Protein AF-A0AAP3ELL1-F1 (afdb_monomer_lite)

Structure (mmCIF, N/CA/C/O backbone):
data_AF-A0AAP3ELL1-F1
#
_entry.id   AF-A0AAP3ELL1-F1
#
loop_
_atom_site.group_PDB
_atom_site.id
_atom_site.type_symbol
_atom_site.la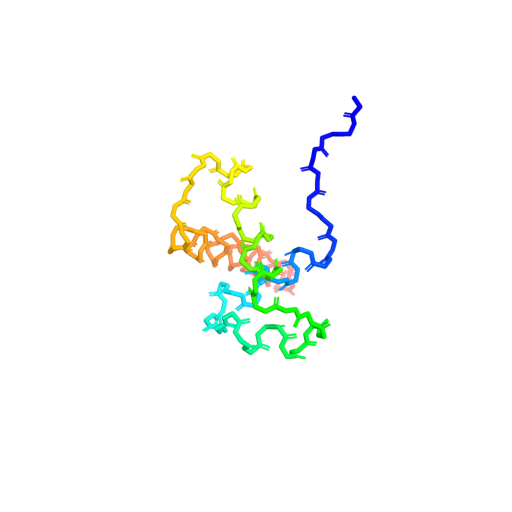bel_atom_id
_atom_site.label_alt_id
_atom_site.label_comp_id
_atom_site.label_asym_id
_atom_site.label_entity_id
_atom_site.label_seq_id
_atom_site.pdbx_PDB_ins_code
_atom_site.Cartn_x
_atom_site.Cartn_y
_atom_site.Cartn_z
_atom_site.occupancy
_atom_site.B_iso_or_equiv
_atom_site.auth_seq_id
_atom_site.auth_comp_id
_atom_site.auth_asym_id
_atom_site.auth_atom_id
_atom_site.pdbx_PDB_model_num
ATOM 1 N N . SER A 1 1 ? 13.054 19.572 11.023 1.00 38.69 1 SER A N 1
ATOM 2 C CA . SER A 1 1 ? 11.912 19.114 11.827 1.00 38.69 1 SER A CA 1
ATOM 3 C C . SER A 1 1 ? 11.337 17.952 11.067 1.00 38.69 1 SER A C 1
ATOM 5 O O . SER A 1 1 ? 10.958 18.175 9.929 1.00 38.69 1 SER A O 1
ATOM 7 N N . ASP A 1 2 ? 11.434 16.762 11.651 1.00 37.34 2 ASP A N 1
ATOM 8 C CA . ASP A 1 2 ? 10.725 15.535 11.278 1.00 37.34 2 ASP A CA 1
ATOM 9 C C . ASP A 1 2 ? 10.792 15.161 9.791 1.00 37.34 2 ASP A C 1
ATOM 11 O O . ASP A 1 2 ? 9.939 15.533 8.993 1.00 37.34 2 ASP A O 1
ATOM 15 N N . GLU A 1 3 ? 11.831 14.401 9.426 1.00 43.25 3 GLU A N 1
ATOM 16 C CA . GLU A 1 3 ? 11.799 13.570 8.219 1.00 43.25 3 GLU A CA 1
ATOM 17 C C . GLU A 1 3 ? 10.469 12.806 8.210 1.00 43.25 3 GLU A C 1
ATOM 19 O O . GLU A 1 3 ? 10.183 12.077 9.160 1.00 43.25 3 GLU A O 1
ATOM 24 N N . GLU A 1 4 ? 9.640 13.033 7.186 1.00 54.06 4 GLU A N 1
ATOM 25 C CA . GLU A 1 4 ? 8.317 12.426 7.011 1.00 54.06 4 GLU A CA 1
ATOM 26 C C . GLU A 1 4 ? 8.441 10.898 7.048 1.00 54.06 4 GLU A C 1
ATOM 28 O O . GLU A 1 4 ? 8.718 10.226 6.058 1.00 54.06 4 GLU A O 1
ATOM 33 N N . HIS A 1 5 ? 8.321 10.335 8.244 1.00 59.06 5 HIS A N 1
ATOM 34 C CA . HIS A 1 5 ? 8.240 8.907 8.463 1.00 59.06 5 HIS A CA 1
ATOM 35 C C . HIS A 1 5 ? 6.771 8.519 8.461 1.00 59.06 5 HIS A C 1
ATOM 37 O O . HIS A 1 5 ? 5.973 9.021 9.254 1.00 59.06 5 HIS A O 1
ATOM 43 N N . LEU A 1 6 ? 6.430 7.579 7.584 1.00 65.94 6 LEU A N 1
ATOM 44 C CA . LEU A 1 6 ? 5.124 6.934 7.565 1.00 65.94 6 LEU A CA 1
ATOM 45 C C . LEU A 1 6 ? 4.760 6.428 8.962 1.00 65.94 6 LEU A C 1
ATOM 47 O O . LEU A 1 6 ? 5.563 5.762 9.623 1.00 65.94 6 LEU A O 1
ATOM 51 N N . SER A 1 7 ? 3.528 6.696 9.390 1.00 79.50 7 SER A N 1
ATOM 52 C CA . SER A 1 7 ? 3.001 6.141 10.633 1.00 79.50 7 SER A CA 1
ATOM 53 C C . SER A 1 7 ? 2.952 4.613 10.559 1.00 79.50 7 SER A C 1
ATOM 55 O O . SER A 1 7 ? 2.833 4.030 9.478 1.00 79.50 7 SER A O 1
ATOM 57 N N . GLU A 1 8 ? 2.988 3.936 11.709 1.00 81.44 8 GLU A N 1
ATOM 58 C CA . GLU A 1 8 ? 2.875 2.470 11.757 1.00 81.44 8 GLU A CA 1
ATOM 59 C C . GLU A 1 8 ? 1.602 1.969 11.061 1.00 81.44 8 GLU A C 1
ATOM 61 O O . GLU A 1 8 ? 1.629 0.976 10.338 1.00 81.44 8 GLU A O 1
ATOM 66 N N . GLN A 1 9 ? 0.499 2.716 11.166 1.00 80.94 9 GLN A N 1
ATOM 67 C CA . GLN A 1 9 ? -0.737 2.399 10.453 1.00 80.94 9 GLN A CA 1
ATOM 68 C C . GLN A 1 9 ? -0.574 2.495 8.926 1.00 80.94 9 GLN A C 1
ATOM 70 O O . GLN A 1 9 ? -1.107 1.654 8.201 1.00 80.94 9 GLN A O 1
ATOM 75 N N . GLN A 1 10 ? 0.156 3.498 8.427 1.00 81.50 10 GLN A N 1
ATOM 76 C CA . GLN A 1 10 ? 0.444 3.638 6.997 1.00 81.50 10 GLN A CA 1
ATOM 77 C C . GLN A 1 10 ? 1.356 2.510 6.505 1.00 81.50 10 GLN A C 1
ATOM 79 O O . GLN A 1 10 ? 1.061 1.920 5.466 1.00 81.50 10 GLN A O 1
ATOM 84 N N . LYS A 1 11 ? 2.400 2.151 7.265 1.00 85.44 11 LYS A N 1
ATOM 85 C CA . LYS A 1 11 ? 3.282 1.009 6.957 1.00 85.44 11 LYS A CA 1
ATOM 86 C C . LYS A 1 11 ? 2.491 -0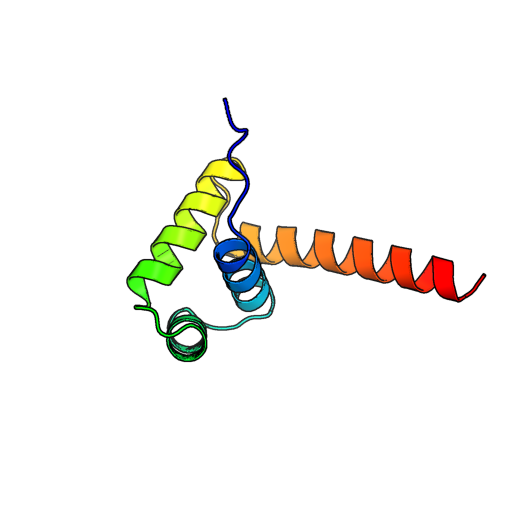.288 6.808 1.00 85.44 11 LYS A C 1
ATOM 88 O O . LYS A 1 11 ? 2.662 -1.002 5.821 1.00 85.44 11 LYS A O 1
ATOM 93 N N . ASP A 1 12 ? 1.572 -0.543 7.733 1.00 90.25 12 ASP A N 1
ATOM 94 C CA . ASP A 1 12 ? 0.746 -1.749 7.723 1.00 90.25 12 ASP A CA 1
ATOM 95 C C . ASP A 1 12 ? -0.196 -1.794 6.506 1.00 90.25 12 ASP A C 1
ATOM 97 O O . ASP A 1 12 ? -0.334 -2.819 5.840 1.00 90.25 12 ASP A O 1
ATOM 101 N N . ILE A 1 13 ? -0.795 -0.654 6.146 1.00 92.38 13 ILE A N 1
ATOM 102 C CA . ILE A 1 13 ? -1.637 -0.518 4.946 1.00 92.38 13 ILE A CA 1
ATOM 103 C C . ILE A 1 13 ? -0.848 -0.805 3.662 1.00 92.38 13 ILE A C 1
ATOM 105 O O . ILE A 1 13 ? -1.345 -1.490 2.764 1.00 92.38 13 ILE A O 1
ATOM 109 N N . ILE A 1 14 ? 0.381 -0.298 3.567 1.00 89.94 14 ILE A N 1
ATOM 110 C CA . ILE A 1 14 ? 1.250 -0.496 2.401 1.00 89.94 14 ILE A CA 1
ATOM 111 C C . ILE A 1 14 ? 1.663 -1.960 2.273 1.00 89.94 14 ILE A C 1
ATOM 113 O O . ILE A 1 14 ? 1.650 -2.496 1.165 1.00 89.94 14 ILE A O 1
ATOM 117 N N . LEU A 1 15 ? 1.998 -2.613 3.390 1.00 90.12 15 LEU A N 1
ATOM 118 C CA . LEU A 1 15 ? 2.327 -4.037 3.422 1.00 90.12 15 LEU A CA 1
ATOM 119 C C . LEU A 1 15 ? 1.154 -4.878 2.921 1.00 90.12 15 LEU A C 1
ATOM 121 O O . LEU A 1 15 ? 1.323 -5.661 1.987 1.00 90.12 15 LEU A O 1
ATOM 125 N N . MET A 1 16 ? -0.051 -4.664 3.455 1.00 93.19 16 MET A N 1
ATOM 126 C CA . MET A 1 16 ? -1.248 -5.361 2.974 1.00 93.19 16 MET A CA 1
ATOM 127 C C . MET A 1 16 ? -1.465 -5.129 1.474 1.00 93.19 16 MET A C 1
ATOM 129 O O . MET A 1 16 ? -1.684 -6.073 0.715 1.00 93.19 16 MET A O 1
ATOM 133 N N . TYR A 1 17 ? -1.333 -3.887 1.004 1.00 93.38 17 TYR A N 1
ATOM 134 C CA . TYR A 1 17 ? -1.468 -3.595 -0.421 1.00 93.38 17 TYR A CA 1
ATOM 135 C C . TYR A 1 17 ? -0.419 -4.319 -1.281 1.00 93.38 17 TYR A C 1
ATOM 137 O O . TYR A 1 17 ? -0.753 -4.816 -2.363 1.00 93.38 17 TYR A O 1
ATOM 145 N N . ALA A 1 18 ? 0.829 -4.400 -0.812 1.00 89.94 18 ALA A N 1
ATOM 146 C CA . ALA A 1 18 ? 1.924 -5.103 -1.478 1.00 89.94 18 ALA A CA 1
ATOM 147 C C . ALA A 1 18 ? 1.689 -6.616 -1.572 1.00 89.94 18 ALA A C 1
ATOM 149 O O . ALA A 1 18 ? 2.001 -7.209 -2.602 1.00 89.94 18 ALA A O 1
ATOM 150 N N . TYR A 1 19 ? 1.059 -7.214 -0.559 1.00 89.69 19 TYR A N 1
ATOM 151 C CA . TYR A 1 19 ? 0.676 -8.631 -0.548 1.00 89.69 19 TYR A CA 1
ATOM 152 C C . TYR A 1 19 ? -0.609 -8.950 -1.329 1.00 89.69 19 TYR A C 1
ATOM 154 O O . TYR A 1 19 ? -1.056 -10.092 -1.336 1.00 89.69 19 TYR A O 1
ATOM 162 N N . GLY A 1 20 ? -1.187 -7.971 -2.029 1.00 91.62 20 GLY A N 1
ATOM 163 C CA . GLY A 1 20 ? -2.264 -8.204 -2.992 1.00 91.62 20 GLY A CA 1
ATOM 164 C C . GLY A 1 20 ? -3.667 -7.872 -2.496 1.00 91.62 20 GLY A C 1
ATOM 165 O O . GLY A 1 20 ? -4.594 -7.923 -3.302 1.00 91.62 20 GLY A O 1
ATOM 166 N N . TYR A 1 21 ? -3.822 -7.437 -1.243 1.00 95.31 21 TYR A N 1
ATOM 167 C CA . TYR A 1 21 ? -5.114 -6.983 -0.734 1.00 95.31 21 TYR A CA 1
ATOM 168 C C . TYR A 1 21 ? -5.620 -5.775 -1.540 1.00 95.31 21 TYR A C 1
ATOM 170 O O . TYR A 1 21 ? -4.862 -4.892 -1.974 1.00 95.31 21 TYR A O 1
ATOM 178 N N . THR A 1 22 ? -6.928 -5.744 -1.762 1.00 95.56 22 THR A N 1
ATOM 179 C CA . THR A 1 22 ? -7.641 -4.644 -2.408 1.00 95.56 22 THR A CA 1
ATOM 180 C C . THR A 1 22 ? -7.873 -3.491 -1.431 1.00 95.56 22 THR A C 1
ATOM 182 O O . THR A 1 22 ? -7.818 -3.650 -0.214 1.00 95.56 22 THR A O 1
ATOM 185 N N . LEU A 1 23 ? -8.179 -2.300 -1.956 1.00 95.94 23 LEU A N 1
ATOM 186 C CA . LEU A 1 23 ? -8.477 -1.133 -1.114 1.00 95.94 23 LEU A 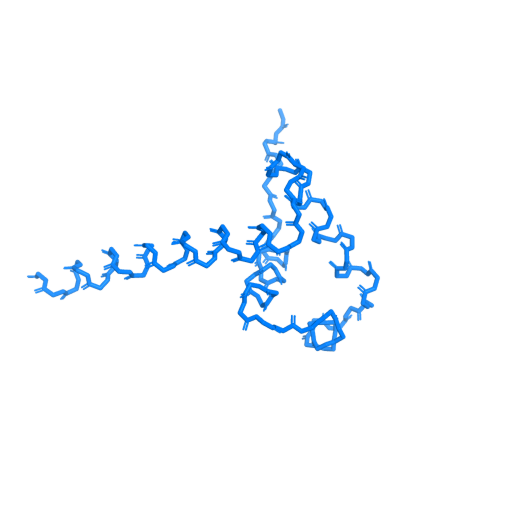CA 1
ATOM 187 C C . LEU A 1 23 ? -9.682 -1.358 -0.194 1.00 95.94 23 LEU A C 1
ATOM 189 O O . LEU A 1 23 ? -9.710 -0.789 0.892 1.00 95.94 23 LEU A O 1
ATOM 193 N N . ASN A 1 24 ? -10.658 -2.156 -0.637 1.00 97.75 24 ASN A N 1
ATOM 194 C CA . ASN A 1 24 ? -11.850 -2.466 0.147 1.00 97.75 24 ASN A CA 1
ATOM 195 C C . ASN A 1 24 ? -11.504 -3.411 1.296 1.00 97.75 24 ASN A C 1
ATOM 197 O O . ASN A 1 24 ? -11.787 -3.082 2.436 1.00 97.75 24 ASN A O 1
ATOM 201 N N . GLU A 1 25 ? -10.785 -4.501 1.023 1.00 98.06 25 GLU A N 1
ATOM 202 C CA . GLU A 1 25 ? -10.364 -5.436 2.074 1.00 98.06 25 GLU A CA 1
ATOM 203 C C . GLU A 1 25 ? -9.503 -4.735 3.129 1.00 98.06 25 GLU A C 1
ATOM 205 O O . GLU A 1 25 ? -9.742 -4.877 4.323 1.00 98.06 25 GLU A O 1
ATOM 210 N N . ILE A 1 26 ? -8.534 -3.915 2.708 1.00 97.06 26 ILE A N 1
ATOM 211 C CA . ILE A 1 26 ? -7.700 -3.144 3.642 1.00 97.06 26 ILE A CA 1
ATOM 212 C C . ILE A 1 26 ? -8.556 -2.180 4.466 1.00 97.06 26 ILE A C 1
ATOM 214 O O . ILE A 1 26 ? -8.337 -2.037 5.668 1.00 97.06 26 ILE A O 1
ATOM 218 N N . ALA A 1 27 ? -9.515 -1.502 3.833 1.00 95.69 27 ALA A N 1
ATOM 219 C CA . ALA A 1 27 ? -10.411 -0.583 4.520 1.00 95.69 27 ALA A CA 1
ATOM 220 C C . ALA A 1 27 ? -11.242 -1.307 5.586 1.00 95.69 27 ALA A C 1
ATOM 222 O O . ALA A 1 27 ? -11.289 -0.837 6.722 1.00 95.69 27 ALA A O 1
ATOM 223 N N . ASP A 1 28 ? -11.793 -2.471 5.251 1.00 97.00 28 ASP A N 1
ATOM 224 C CA . ASP A 1 28 ? -12.566 -3.304 6.169 1.00 97.00 28 ASP A CA 1
ATOM 225 C C . ASP A 1 28 ? -11.699 -3.778 7.346 1.00 97.00 28 ASP A C 1
ATOM 227 O O . ASP A 1 28 ? -12.065 -3.579 8.504 1.00 97.00 28 ASP A O 1
ATOM 231 N N . PHE A 1 29 ? -10.494 -4.298 7.079 1.00 94.88 29 PHE A N 1
ATOM 232 C CA . PHE A 1 29 ? -9.555 -4.732 8.123 1.00 94.88 29 PHE A CA 1
ATOM 233 C C . PHE A 1 29 ? -9.093 -3.599 9.045 1.00 94.88 29 PHE A C 1
ATOM 235 O O . PHE A 1 29 ? -8.803 -3.835 10.218 1.00 94.88 29 PHE A O 1
ATOM 242 N N . LYS A 1 30 ? -8.974 -2.374 8.524 1.00 91.38 30 LYS A N 1
ATOM 243 C CA . LYS A 1 30 ? -8.460 -1.217 9.272 1.00 91.38 30 LYS A CA 1
ATOM 244 C C . LYS A 1 30 ? -9.554 -0.329 9.864 1.00 91.38 30 LYS A C 1
ATOM 246 O O . LYS A 1 30 ? -9.215 0.644 10.534 1.00 91.38 30 LYS A O 1
ATOM 251 N N . GLY A 1 31 ? -10.833 -0.624 9.619 1.00 93.56 31 GLY A N 1
ATOM 252 C CA . GLY A 1 31 ? -11.944 0.244 10.021 1.00 93.56 31 GLY A CA 1
ATOM 253 C C . GLY A 1 31 ? -11.894 1.623 9.348 1.00 93.56 31 GLY A C 1
ATOM 254 O O . GLY A 1 31 ? -12.225 2.636 9.963 1.00 93.56 31 GLY A O 1
ATOM 255 N N . LEU A 1 32 ? -11.427 1.681 8.099 1.00 93.94 32 LEU A N 1
ATOM 256 C CA . LEU A 1 32 ? -11.248 2.907 7.319 1.00 93.94 32 LEU A CA 1
ATOM 257 C C . LEU A 1 32 ? -12.221 2.965 6.137 1.00 93.94 32 LEU A C 1
ATOM 259 O O . LEU A 1 32 ? -12.918 2.011 5.816 1.00 93.94 32 LEU A O 1
ATOM 263 N N . LYS A 1 33 ? -12.239 4.102 5.435 1.00 96.25 33 LYS A N 1
ATOM 264 C CA . LYS A 1 33 ? -12.864 4.199 4.108 1.00 96.25 33 LYS A CA 1
ATOM 265 C C . LYS A 1 33 ? -11.845 3.805 3.029 1.00 96.25 33 LYS A C 1
ATOM 267 O O . LYS A 1 33 ? -10.688 4.223 3.140 1.00 96.25 33 LYS A O 1
ATOM 272 N N . PRO A 1 34 ? -12.249 3.148 1.925 1.00 97.12 34 PRO A N 1
ATOM 273 C CA . PRO A 1 34 ? -11.344 2.849 0.805 1.00 97.12 34 PRO A CA 1
ATOM 274 C C . PRO A 1 34 ? -10.649 4.092 0.228 1.00 97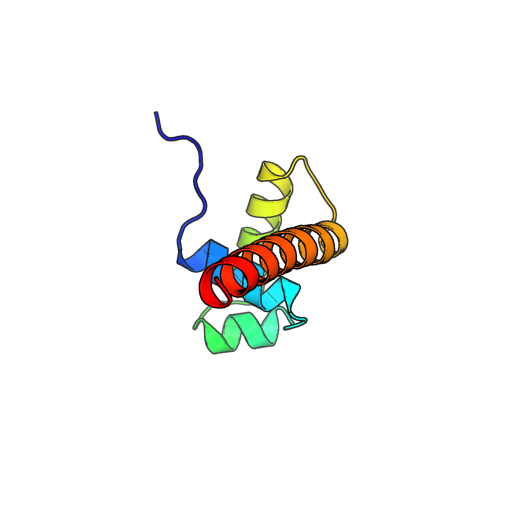.12 34 PRO A C 1
ATOM 276 O O . PRO A 1 34 ? -9.501 4.036 -0.213 1.00 97.12 34 PRO A O 1
ATOM 279 N N . SER A 1 35 ? -11.316 5.250 0.274 1.00 95.88 35 SER A N 1
ATOM 280 C CA . SER A 1 35 ? -10.737 6.536 -0.128 1.00 95.88 35 SER A CA 1
ATOM 281 C C . SER A 1 35 ? -9.623 7.016 0.807 1.00 95.88 35 SER A C 1
ATOM 283 O O . SER A 1 35 ? -8.670 7.633 0.339 1.00 95.88 35 SER A O 1
ATOM 285 N N . THR A 1 36 ? -9.698 6.709 2.104 1.00 92.12 36 THR A N 1
ATOM 286 C CA . THR A 1 36 ? -8.620 6.980 3.066 1.00 92.12 36 THR A CA 1
ATOM 287 C C . THR A 1 36 ? -7.414 6.087 2.789 1.00 92.12 36 THR A C 1
ATOM 289 O O . THR A 1 36 ? -6.295 6.586 2.729 1.00 92.12 36 THR A O 1
ATOM 292 N N . VAL A 1 37 ? -7.640 4.795 2.522 1.00 94.19 37 VAL A N 1
ATOM 293 C CA . VAL A 1 37 ? -6.573 3.858 2.125 1.00 94.19 37 VAL A CA 1
ATOM 294 C C . VAL A 1 37 ? -5.861 4.357 0.866 1.00 94.19 37 VAL A C 1
ATOM 296 O O . VAL A 1 37 ? -4.635 4.419 0.831 1.00 94.19 37 VAL A O 1
ATOM 299 N N . ARG A 1 38 ? -6.623 4.792 -0.149 1.00 93.69 38 ARG A N 1
ATOM 300 C CA . ARG A 1 38 ? -6.058 5.389 -1.368 1.00 93.69 38 ARG A CA 1
ATOM 301 C C . ARG A 1 38 ? -5.190 6.610 -1.071 1.00 93.69 38 ARG A C 1
ATOM 303 O O . ARG A 1 38 ? -4.081 6.674 -1.584 1.00 93.69 38 ARG A O 1
ATOM 310 N N . LYS A 1 39 ? -5.661 7.536 -0.228 1.00 91.69 39 LYS A N 1
ATOM 311 C CA . LYS A 1 39 ? -4.885 8.725 0.158 1.00 91.69 39 LYS A CA 1
ATOM 312 C C . LYS A 1 39 ? -3.548 8.357 0.794 1.00 91.69 39 LYS A C 1
ATOM 314 O O . LYS A 1 39 ? -2.541 8.947 0.434 1.00 91.69 39 LYS A O 1
ATOM 319 N N . TYR A 1 40 ? -3.525 7.371 1.690 1.00 90.06 40 TYR A N 1
ATOM 320 C CA . TYR A 1 40 ? -2.269 6.919 2.288 1.00 90.06 40 TYR A CA 1
ATOM 321 C C . TYR A 1 40 ? -1.319 6.315 1.260 1.00 90.06 40 TYR A C 1
ATOM 323 O O . TYR A 1 40 ? -0.138 6.642 1.271 1.00 90.06 40 TYR A O 1
ATOM 331 N N . LEU A 1 41 ? -1.823 5.495 0.335 1.00 90.81 41 LEU A N 1
ATOM 332 C CA . LEU A 1 41 ? -0.991 4.988 -0.753 1.00 90.81 41 LEU A CA 1
ATOM 333 C C . LEU A 1 41 ? -0.473 6.127 -1.639 1.00 90.81 41 LEU A C 1
ATOM 335 O O . LEU A 1 41 ? 0.685 6.090 -2.028 1.00 90.81 41 LEU A O 1
ATOM 339 N N . ASP A 1 42 ? -1.275 7.153 -1.927 1.00 90.25 42 ASP A N 1
ATOM 340 C CA . ASP A 1 42 ? -0.832 8.313 -2.710 1.00 90.25 42 ASP A CA 1
ATOM 341 C C . ASP A 1 42 ? 0.247 9.143 -1.992 1.00 90.25 42 ASP A C 1
ATOM 343 O O . ASP A 1 42 ? 1.210 9.549 -2.642 1.00 90.25 42 ASP A O 1
ATOM 347 N N . SER A 1 43 ? 0.157 9.326 -0.670 1.00 86.81 43 SER A N 1
ATOM 348 C CA . SER A 1 43 ? 1.236 9.936 0.127 1.00 86.81 43 SER A CA 1
ATOM 349 C C . SER A 1 43 ? 2.541 9.145 0.000 1.00 86.81 43 SER A C 1
ATOM 351 O O . SER A 1 43 ? 3.582 9.706 -0.321 1.00 86.81 43 SER A O 1
ATOM 353 N N . VAL A 1 44 ? 2.467 7.820 0.121 1.00 83.69 44 VAL A N 1
ATOM 354 C CA . VAL A 1 44 ? 3.631 6.928 -0.014 1.00 83.69 44 VAL A CA 1
ATOM 355 C C . VAL A 1 44 ? 4.217 6.988 -1.421 1.00 83.69 44 VAL A C 1
ATOM 357 O O . VAL A 1 44 ? 5.432 6.950 -1.600 1.00 83.69 44 VAL A O 1
ATOM 360 N N . ARG A 1 45 ? 3.368 7.097 -2.451 1.00 86.88 45 ARG A N 1
ATOM 361 C CA . ARG A 1 45 ? 3.834 7.280 -3.832 1.00 86.88 45 ARG A CA 1
ATOM 362 C C . ARG A 1 45 ? 4.639 8.560 -3.958 1.00 86.88 45 ARG A C 1
ATOM 364 O O . ARG A 1 45 ? 5.671 8.528 -4.619 1.00 86.88 45 ARG A O 1
ATOM 371 N N . ALA A 1 46 ? 4.169 9.654 -3.361 1.00 86.31 46 ALA A N 1
ATOM 372 C CA . ALA A 1 46 ? 4.859 10.937 -3.394 1.00 86.31 46 ALA A CA 1
ATOM 373 C C . ALA A 1 46 ? 6.228 10.852 -2.698 1.00 86.31 46 ALA A C 1
ATOM 375 O O . ALA A 1 46 ? 7.227 11.232 -3.304 1.00 86.31 46 ALA A O 1
ATOM 376 N N . GLU A 1 47 ? 6.289 10.255 -1.506 1.00 82.06 47 GLU A N 1
ATOM 377 C CA . GLU A 1 47 ? 7.540 10.043 -0.759 1.00 82.06 47 GLU A CA 1
ATOM 378 C C . GLU A 1 47 ? 8.548 9.169 -1.523 1.00 82.06 47 GLU A C 1
ATOM 380 O O . GLU A 1 47 ? 9.751 9.418 -1.501 1.00 82.06 47 GLU A O 1
ATOM 385 N N . LEU A 1 48 ? 8.069 8.168 -2.267 1.00 78.69 48 LEU A N 1
ATOM 386 C CA . LEU A 1 48 ? 8.905 7.281 -3.081 1.00 78.69 48 LEU A CA 1
ATOM 387 C C . LEU A 1 48 ? 9.226 7.841 -4.482 1.00 78.69 48 LEU A C 1
ATOM 389 O O . LEU A 1 48 ? 9.605 7.081 -5.375 1.00 78.69 48 LEU A O 1
ATOM 393 N N . GLY A 1 49 ? 9.070 9.149 -4.703 1.00 83.75 49 GLY A N 1
ATOM 394 C CA . GLY A 1 49 ? 9.432 9.805 -5.965 1.00 83.75 49 GLY A CA 1
ATOM 395 C C . GLY A 1 49 ? 8.387 9.672 -7.077 1.00 83.75 49 GLY A C 1
ATOM 396 O O . GLY A 1 49 ? 8.729 9.652 -8.257 1.00 83.75 49 GLY A O 1
ATOM 397 N N . GLY A 1 50 ? 7.107 9.560 -6.723 1.00 83.44 50 GLY A N 1
ATOM 398 C CA . GLY A 1 50 ? 5.988 9.554 -7.672 1.00 83.44 50 GLY A CA 1
ATOM 399 C C . GLY A 1 50 ? 5.732 8.211 -8.361 1.00 83.44 50 GLY A C 1
ATOM 400 O O . GLY A 1 50 ? 5.100 8.171 -9.419 1.00 83.44 50 GLY A O 1
ATOM 401 N N . VAL A 1 51 ? 6.195 7.101 -7.782 1.00 87.31 51 VAL A N 1
ATOM 402 C CA . VAL A 1 51 ? 6.016 5.757 -8.357 1.00 87.31 51 VAL A CA 1
ATOM 403 C C . VAL A 1 51 ? 4.538 5.407 -8.582 1.00 87.31 51 VAL A C 1
ATOM 405 O O . VAL A 1 51 ? 3.627 5.910 -7.918 1.00 87.31 51 VAL A O 1
ATOM 408 N N . SER A 1 52 ? 4.265 4.512 -9.532 1.00 89.75 52 SER A N 1
ATOM 409 C CA . SER A 1 52 ? 2.917 3.963 -9.711 1.00 89.75 52 SER A CA 1
ATOM 410 C C . SER A 1 52 ? 2.527 3.068 -8.526 1.00 89.75 52 SER A C 1
ATOM 412 O O . SER A 1 52 ? 3.384 2.558 -7.806 1.00 89.75 52 SER A O 1
ATOM 414 N N . LEU A 1 53 ? 1.228 2.818 -8.340 1.00 84.62 53 LEU A N 1
ATOM 415 C CA . LEU A 1 53 ? 0.750 1.874 -7.321 1.00 84.62 53 LEU A CA 1
ATOM 416 C C . LEU A 1 53 ? 1.317 0.458 -7.526 1.00 84.62 53 LEU A C 1
ATOM 418 O O . LEU A 1 53 ? 1.716 -0.198 -6.567 1.00 84.62 53 LEU A O 1
ATOM 422 N N . ALA A 1 54 ? 1.419 0.003 -8.778 1.00 86.69 54 ALA A N 1
ATOM 423 C CA . ALA A 1 54 ? 2.094 -1.254 -9.094 1.00 86.69 54 ALA A CA 1
ATOM 42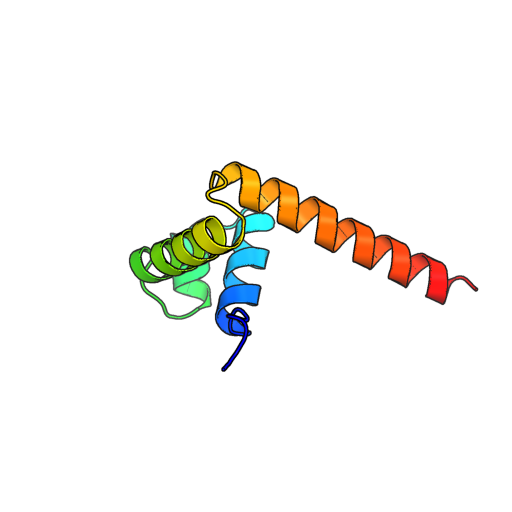4 C C . ALA A 1 54 ? 3.582 -1.207 -8.703 1.00 86.69 54 ALA A C 1
ATOM 426 O O . ALA A 1 54 ? 4.101 -2.168 -8.142 1.00 86.69 54 ALA A O 1
ATOM 427 N N . GLY A 1 55 ? 4.242 -0.063 -8.920 1.00 86.00 55 GLY A N 1
ATOM 428 C CA . GLY A 1 55 ? 5.612 0.186 -8.478 1.00 86.00 55 GLY A CA 1
ATOM 429 C C . GLY A 1 55 ? 5.782 0.071 -6.963 1.00 86.00 55 GLY A C 1
ATOM 430 O O . GLY A 1 55 ? 6.737 -0.564 -6.522 1.00 86.00 55 GLY A O 1
ATOM 431 N N . ILE A 1 56 ? 4.836 0.592 -6.167 1.00 84.19 56 ILE A N 1
ATOM 432 C CA . ILE A 1 56 ? 4.828 0.393 -4.706 1.00 84.19 56 ILE A CA 1
ATOM 433 C C . ILE A 1 56 ? 4.818 -1.089 -4.366 1.00 84.19 56 ILE A C 1
ATOM 435 O O . ILE A 1 56 ? 5.662 -1.525 -3.588 1.00 84.19 56 ILE A O 1
ATOM 439 N N . ARG A 1 57 ? 3.894 -1.864 -4.951 1.00 86.88 57 ARG A N 1
ATOM 440 C CA . ARG A 1 57 ? 3.800 -3.303 -4.662 1.00 86.88 57 ARG A CA 1
ATOM 441 C C . ARG A 1 57 ? 5.137 -3.989 -4.902 1.00 86.88 57 ARG A C 1
ATOM 443 O O . ARG A 1 57 ? 5.648 -4.649 -4.005 1.00 86.88 57 ARG A O 1
ATOM 450 N N . THR A 1 58 ? 5.733 -3.766 -6.071 1.00 88.50 58 THR A N 1
ATOM 451 C CA . THR A 1 58 ? 7.024 -4.357 -6.434 1.00 88.50 58 THR A CA 1
ATOM 452 C C . THR A 1 58 ? 8.140 -3.929 -5.479 1.00 88.50 58 THR A C 1
ATOM 454 O O . THR A 1 58 ? 8.864 -4.776 -4.962 1.00 88.50 58 THR A O 1
ATOM 457 N N . LEU A 1 59 ? 8.274 -2.629 -5.199 1.00 86.69 59 LEU A N 1
ATOM 458 C CA . LEU A 1 59 ? 9.338 -2.095 -4.342 1.00 86.69 59 LEU A CA 1
ATOM 459 C C . LEU A 1 59 ? 9.239 -2.598 -2.900 1.00 86.69 59 LEU A C 1
ATOM 461 O O . LEU A 1 59 ? 10.259 -2.931 -2.294 1.00 86.69 59 LEU A O 1
ATOM 465 N N . VAL A 1 60 ? 8.027 -2.640 -2.350 1.00 86.31 60 VAL A N 1
ATOM 466 C CA . VAL A 1 60 ? 7.775 -3.113 -0.986 1.00 86.31 60 VAL A CA 1
ATOM 467 C C . VAL A 1 60 ? 8.031 -4.613 -0.898 1.00 86.31 60 VAL A C 1
ATOM 469 O O . VAL A 1 60 ? 8.716 -5.050 0.024 1.00 86.31 60 VAL A O 1
ATOM 472 N N . LEU A 1 61 ? 7.569 -5.396 -1.877 1.00 85.50 61 LEU A N 1
ATOM 473 C CA . LEU A 1 61 ? 7.783 -6.843 -1.910 1.00 85.50 61 LEU A CA 1
ATOM 474 C C . LEU A 1 61 ? 9.278 -7.196 -2.015 1.00 85.50 61 LEU A C 1
ATOM 476 O O . LEU A 1 61 ? 9.754 -8.076 -1.304 1.00 85.50 61 LEU A O 1
ATOM 480 N N . ILE A 1 62 ? 10.041 -6.487 -2.856 1.00 87.50 62 ILE A N 1
ATOM 481 C CA . ILE A 1 62 ? 11.494 -6.694 -2.979 1.00 87.50 62 ILE A CA 1
ATOM 482 C C . ILE A 1 62 ? 12.196 -6.386 -1.653 1.00 87.50 62 ILE A C 1
ATOM 484 O O . ILE A 1 62 ? 12.981 -7.201 -1.173 1.00 87.50 62 ILE A O 1
ATOM 488 N N . ARG A 1 63 ? 11.909 -5.229 -1.038 1.00 84.94 63 ARG A N 1
ATOM 489 C CA . ARG A 1 63 ? 12.563 -4.816 0.215 1.00 84.94 63 ARG A CA 1
ATOM 490 C C . ARG A 1 63 ? 12.231 -5.744 1.379 1.00 84.94 63 ARG A C 1
ATOM 492 O O . ARG A 1 63 ? 13.132 -6.148 2.105 1.00 84.94 63 ARG A O 1
ATOM 499 N N . THR A 1 64 ? 10.959 -6.094 1.548 1.00 84.94 64 THR A N 1
ATOM 500 C CA . THR A 1 64 ? 10.512 -6.975 2.640 1.00 84.94 64 THR A CA 1
ATOM 501 C C . THR A 1 64 ? 11.085 -8.379 2.496 1.00 84.94 64 THR A C 1
ATOM 503 O O . THR A 1 64 ? 11.634 -8.901 3.462 1.00 84.94 64 THR A O 1
ATOM 506 N N . ASN A 1 65 ? 11.080 -8.957 1.290 1.00 84.31 65 ASN A N 1
ATOM 507 C CA . ASN A 1 65 ? 11.711 -10.256 1.052 1.00 84.31 65 ASN A CA 1
ATOM 508 C C . ASN A 1 65 ? 13.230 -10.221 1.256 1.00 84.31 65 ASN A C 1
ATOM 510 O O . ASN A 1 65 ? 13.772 -11.144 1.858 1.00 84.31 65 ASN A O 1
ATOM 514 N N . ALA A 1 66 ? 13.924 -9.165 0.817 1.00 88.00 66 ALA A N 1
ATOM 515 C CA . ALA A 1 66 ? 15.363 -9.029 1.047 1.00 88.00 66 ALA A CA 1
ATOM 516 C C . ALA A 1 66 ? 15.702 -8.991 2.548 1.00 88.00 66 ALA A C 1
ATOM 518 O O . ALA A 1 66 ? 16.638 -9.661 2.989 1.00 88.00 66 ALA A O 1
ATOM 519 N N . LEU A 1 67 ? 14.910 -8.262 3.344 1.00 86.12 67 LEU A N 1
ATOM 520 C CA . LEU A 1 67 ? 15.064 -8.229 4.799 1.00 86.12 67 LEU A CA 1
ATOM 521 C C . LEU A 1 67 ? 14.801 -9.602 5.423 1.00 86.12 67 LEU A C 1
ATOM 523 O O . LEU A 1 67 ? 15.636 -10.069 6.193 1.00 86.12 67 LEU A O 1
ATOM 527 N N . LEU A 1 68 ? 13.712 -10.278 5.042 1.00 85.31 68 LEU A N 1
ATOM 528 C CA . LEU A 1 68 ? 13.376 -11.616 5.538 1.00 85.31 68 LEU A CA 1
ATOM 529 C C . LEU A 1 68 ? 14.476 -12.639 5.241 1.00 85.31 68 LEU A C 1
ATOM 531 O O . LEU A 1 68 ? 14.900 -13.353 6.147 1.00 85.31 68 LEU A O 1
ATOM 535 N N . VAL A 1 69 ? 14.986 -12.674 4.006 1.00 88.50 69 VAL A N 1
ATOM 536 C CA . VAL A 1 69 ? 16.108 -13.549 3.629 1.00 88.50 69 VAL A CA 1
ATOM 537 C C . VAL A 1 69 ? 17.329 -13.247 4.498 1.00 88.50 69 VAL A C 1
ATOM 539 O O . VAL A 1 69 ? 17.914 -14.164 5.067 1.00 88.50 69 VAL A O 1
ATOM 542 N N . SER A 1 70 ? 17.662 -11.966 4.688 1.00 88.88 70 SER A N 1
ATOM 543 C CA . SER A 1 70 ? 18.795 -11.565 5.532 1.00 88.88 70 SER A CA 1
ATOM 544 C C . SER A 1 70 ? 18.629 -11.937 7.011 1.00 88.88 70 SER A C 1
ATOM 546 O O . SER A 1 70 ? 19.623 -12.142 7.706 1.00 88.88 70 SER A O 1
ATOM 548 N N . SER A 1 71 ? 17.393 -11.994 7.515 1.00 86.12 71 SER A N 1
ATOM 549 C CA . SER A 1 71 ? 17.088 -12.407 8.886 1.00 86.12 71 SER A CA 1
ATOM 550 C C . SER A 1 71 ? 17.174 -13.921 9.046 1.00 86.12 71 SER A C 1
ATOM 552 O O . SER A 1 71 ? 17.710 -14.388 10.044 1.00 86.12 71 SER A O 1
ATOM 554 N N . LEU A 1 72 ? 16.703 -14.685 8.057 1.00 83.88 72 LEU A N 1
ATOM 555 C CA . LEU A 1 72 ? 16.788 -16.146 8.060 1.00 83.88 72 LEU A CA 1
ATOM 556 C C . LEU A 1 72 ? 18.241 -16.630 8.010 1.00 83.88 72 LEU A C 1
ATOM 558 O O . LEU A 1 72 ? 18.601 -17.513 8.781 1.00 83.88 72 LEU A O 1
ATOM 562 N N . SER A 1 73 ? 19.088 -16.004 7.184 1.00 85.88 73 SER A N 1
ATOM 563 C CA . SER A 1 73 ? 20.521 -16.326 7.120 1.00 85.88 73 SER A CA 1
ATOM 564 C C . SER A 1 73 ? 21.241 -16.163 8.462 1.00 85.88 73 SER A C 1
ATOM 566 O O . SER A 1 73 ? 22.145 -16.932 8.759 1.00 85.88 73 SER A O 1
ATOM 568 N N . ARG A 1 74 ? 20.824 -15.197 9.291 1.00 81.75 74 ARG A N 1
ATOM 569 C CA . ARG A 1 74 ? 21.423 -14.952 10.615 1.00 81.75 74 ARG A CA 1
ATOM 570 C C . ARG A 1 74 ? 20.970 -15.933 11.695 1.00 81.75 74 ARG A C 1
ATOM 572 O O . ARG A 1 74 ? 21.609 -16.004 12.731 1.00 81.75 74 ARG A O 1
ATOM 579 N N . ILE A 1 75 ? 19.847 -16.623 11.494 1.00 77.38 75 ILE A N 1
ATOM 580 C CA . ILE A 1 75 ? 19.336 -17.636 12.434 1.00 77.38 75 ILE A CA 1
ATOM 581 C C . ILE A 1 75 ? 19.981 -19.002 12.158 1.00 77.38 75 ILE A C 1
ATOM 583 O O . ILE A 1 75 ? 20.037 -19.847 13.044 1.00 77.38 75 ILE A O 1
ATOM 587 N N . SER A 1 76 ? 20.441 -19.233 10.925 1.00 67.56 76 SER A N 1
ATOM 588 C CA . SER A 1 76 ? 21.127 -20.467 10.526 1.00 67.56 76 S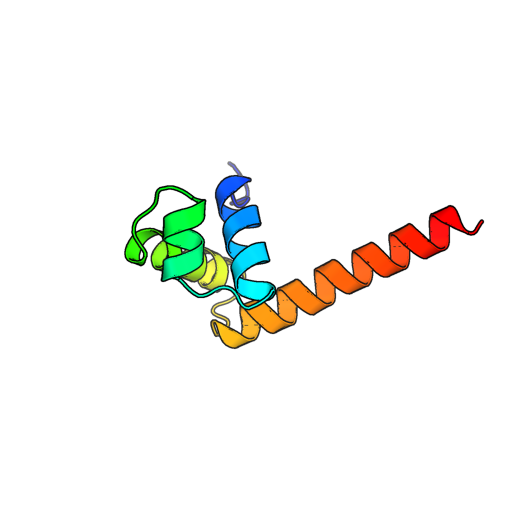ER A CA 1
ATOM 589 C C . SER A 1 76 ? 22.624 -20.513 10.867 1.00 67.56 76 SER A C 1
ATOM 591 O O . SER A 1 76 ? 23.244 -21.545 10.613 1.00 67.56 76 SER A O 1
ATOM 593 N N . GLU A 1 77 ? 23.190 -19.423 11.394 1.00 58.09 77 GLU A N 1
ATOM 594 C CA . GLU A 1 77 ? 24.559 -19.334 11.940 1.00 58.09 77 GLU A CA 1
ATOM 595 C C . GLU A 1 77 ? 24.553 -19.535 13.462 1.00 58.09 77 GLU A C 1
ATOM 597 O O . GLU A 1 77 ? 25.473 -20.224 13.958 1.00 58.09 77 GLU A O 1
#

Sequence (77 aa):
SDEEHLSEQQKDIILMYAYGYTLNEIADFKGLKPSTVRKYLDSVRAELGGVSLAGIRTLVLIRTNALLVSSLSRISE

Organism: Escherichia coli (NCBI:txid562)

InterPro domains:
  IPR000792 Transcription regulator LuxR, C-terminal [PR00038] (6-20)
  IPR000792 Transcription regulator LuxR, C-terminal [PR00038] (20-36)
  IPR000792 Transcription regulator LuxR, C-terminal [PR00038] (36-48)
  IPR000792 Transcription regulator LuxR, C-terminal [SM00421] (3-60)
  IPR013249 RNA polymerase sigma factor 70, region 4 type 2 [PF08281] (4-41)
  IPR016032 Signal transduction response regulator, C-terminal effector [SSF46894] (4-55)
  IPR036388 Winged helix-like DNA-binding domain superfamily [G3DSA:1.10.10.10] (2-69)

Foldseek 3Di:
DDDDDDDPLLVVLLVCVLVPDQLVRSCVVSVHDSVVSVVSLCVVCVVVPNDDSVRSSVVVVVVVVVVVVVVVVVVVD

Secondary structure (DSSP, 8-state):
----PPPHHHHHHHHHHHTT--HHHHHHHHT--HHHHHHHHHHHHHHTTS--HHHHHHHHHHHHHHHHHHHHHHH--

Radius of gyration: 13.95 Å; chains: 1; bounding box: 37×40×22 Å

pLDDT: mean 85.05, std 12.46, range [37.34, 98.06]